Protein AF-A0AAU0K8J8-F1 (afdb_monomer_lite)

Secondary structure (DSSP, 8-state):
----TTHHHHHHHHHHHHHHHHHHGGGS------TTSGGGHHHHHHTT--TTS-EEEETTEEEEES---HHHHHHHHHTTSPP-

Radius of gyration: 13.81 Å; chains: 1; bounding box: 40×30×28 Å

Structure (mmCIF, N/CA/C/O backbone):
data_AF-A0AAU0K8J8-F1
#
_entry.id   AF-A0AAU0K8J8-F1
#
loop_
_atom_site.group_PDB
_atom_site.id
_atom_site.type_symbol
_atom_site.label_atom_id
_atom_site.label_alt_id
_atom_site.label_comp_id
_atom_site.label_asym_id
_atom_site.label_entity_id
_atom_site.label_seq_id
_atom_site.pdbx_PDB_ins_code
_atom_site.Cartn_x
_atom_site.Cartn_y
_atom_site.Cartn_z
_atom_site.occupancy
_atom_site.B_iso_or_equiv
_atom_site.auth_seq_id
_atom_site.auth_comp_id
_atom_site.auth_asym_id
_atom_site.auth_atom_id
_atom_site.pdbx_PDB_model_num
ATOM 1 N N . MET A 1 1 ? 25.695 4.057 -15.326 1.00 45.66 1 MET A N 1
ATOM 2 C CA . MET A 1 1 ? 25.000 3.439 -14.172 1.00 45.66 1 MET A CA 1
ATOM 3 C C . MET A 1 1 ? 24.084 2.349 -14.697 1.00 45.66 1 MET A C 1
ATOM 5 O O . MET A 1 1 ? 23.277 2.638 -15.571 1.00 45.66 1 MET A O 1
ATOM 9 N N . LYS A 1 2 ? 24.237 1.099 -14.243 1.00 46.56 2 LYS A N 1
ATOM 10 C CA . LYS A 1 2 ? 23.315 0.017 -14.619 1.00 46.56 2 LYS A CA 1
ATOM 11 C C . LYS A 1 2 ? 21.927 0.365 -14.065 1.00 46.56 2 LYS A C 1
ATOM 13 O O . LYS A 1 2 ? 21.803 0.615 -12.870 1.00 46.56 2 LYS A O 1
ATOM 18 N N . HIS A 1 3 ? 20.917 0.442 -14.931 1.00 54.28 3 HIS A N 1
ATOM 19 C CA . HIS A 1 3 ? 19.516 0.597 -14.535 1.00 54.28 3 HIS A CA 1
ATOM 20 C C . HIS A 1 3 ? 19.157 -0.573 -13.608 1.00 54.28 3 HIS A C 1
ATOM 22 O O . HIS A 1 3 ? 19.139 -1.719 -14.050 1.00 54.28 3 HIS A O 1
ATOM 28 N N . PHE A 1 4 ? 18.930 -0.318 -12.318 1.00 57.88 4 PHE A N 1
ATOM 29 C CA . PHE A 1 4 ? 18.396 -1.353 -11.437 1.00 57.88 4 PHE A CA 1
ATOM 30 C C . PHE A 1 4 ? 16.928 -1.593 -11.817 1.00 57.88 4 PHE A C 1
ATOM 32 O O . PHE A 1 4 ? 16.146 -0.636 -11.762 1.00 57.88 4 PHE A O 1
ATOM 39 N N . PRO A 1 5 ? 16.521 -2.831 -12.151 1.00 67.62 5 PRO A N 1
ATOM 40 C CA . PRO A 1 5 ? 15.127 -3.137 -12.454 1.00 67.62 5 PRO A CA 1
ATOM 41 C C . PRO A 1 5 ? 14.196 -2.635 -11.340 1.00 67.62 5 PRO A C 1
ATOM 43 O O . PRO A 1 5 ? 14.497 -2.763 -10.146 1.00 67.62 5 PRO A O 1
ATOM 46 N N . GLY A 1 6 ? 13.103 -1.978 -11.734 1.00 77.50 6 GLY A N 1
ATOM 47 C CA . GLY A 1 6 ? 12.105 -1.433 -10.810 1.00 77.50 6 GLY A CA 1
ATOM 48 C C . GLY A 1 6 ? 12.539 -0.202 -9.999 1.00 77.50 6 GLY A C 1
ATOM 49 O O . GLY A 1 6 ? 11.875 0.123 -9.020 1.00 77.50 6 GLY A O 1
ATOM 50 N N . ALA A 1 7 ? 13.628 0.495 -10.358 1.00 84.31 7 ALA A N 1
ATOM 51 C CA . ALA A 1 7 ? 14.052 1.711 -9.649 1.00 84.31 7 ALA A CA 1
ATOM 52 C C . ALA A 1 7 ? 12.969 2.805 -9.632 1.00 84.31 7 ALA A C 1
ATOM 54 O O . ALA A 1 7 ? 12.688 3.356 -8.570 1.00 84.31 7 ALA A O 1
ATOM 55 N N . ALA A 1 8 ? 12.317 3.059 -10.771 1.00 87.56 8 ALA A N 1
ATOM 56 C CA . ALA A 1 8 ? 11.209 4.011 -10.863 1.00 87.56 8 ALA A CA 1
ATOM 57 C C . ALA A 1 8 ? 10.038 3.618 -9.943 1.00 87.56 8 ALA A C 1
ATOM 59 O O . ALA A 1 8 ? 9.537 4.454 -9.197 1.00 87.56 8 ALA A O 1
ATOM 60 N N . ASN A 1 9 ? 9.680 2.329 -9.913 1.00 88.94 9 ASN A N 1
ATOM 61 C CA . ASN A 1 9 ? 8.631 1.819 -9.029 1.00 88.94 9 ASN A CA 1
ATOM 62 C C . ASN A 1 9 ? 8.993 2.031 -7.556 1.00 88.94 9 ASN A C 1
ATOM 64 O O . ASN A 1 9 ? 8.146 2.466 -6.788 1.00 88.94 9 ASN A O 1
ATOM 68 N N . ARG A 1 10 ? 10.249 1.792 -7.153 1.00 88.19 10 ARG A N 1
ATOM 69 C CA . ARG A 1 10 ? 10.691 2.042 -5.769 1.00 88.19 10 ARG A CA 1
ATOM 70 C C . ARG A 1 10 ? 10.569 3.514 -5.380 1.00 88.19 10 ARG A C 1
ATOM 72 O O . ARG A 1 10 ? 10.106 3.801 -4.282 1.00 88.19 10 ARG A O 1
ATOM 79 N N . VAL A 1 11 ? 10.946 4.431 -6.274 1.00 92.31 11 VAL A N 1
ATOM 80 C CA . VAL A 1 11 ? 10.795 5.877 -6.036 1.00 92.31 11 VAL A CA 1
ATOM 81 C C . VAL A 1 11 ? 9.318 6.247 -5.891 1.00 92.31 11 VAL A C 1
ATOM 83 O O . VAL A 1 11 ? 8.954 6.909 -4.924 1.00 92.31 11 VAL A O 1
ATOM 86 N N . ALA A 1 12 ? 8.461 5.769 -6.794 1.00 93.44 12 ALA A N 1
ATOM 87 C CA . ALA A 1 12 ? 7.033 6.074 -6.766 1.00 93.44 12 ALA A CA 1
ATOM 88 C C . ALA A 1 12 ? 6.327 5.493 -5.523 1.00 93.44 12 ALA A C 1
ATOM 90 O O . ALA A 1 12 ? 5.545 6.184 -4.874 1.00 93.44 12 ALA A O 1
ATOM 91 N N . VAL A 1 13 ? 6.658 4.256 -5.125 1.00 94.00 13 VAL A N 1
ATOM 92 C CA . VAL A 1 13 ? 6.187 3.661 -3.860 1.00 94.00 13 VAL A CA 1
ATOM 93 C C . VAL A 1 13 ? 6.653 4.486 -2.664 1.00 94.00 13 VAL A C 1
ATOM 95 O O . VAL A 1 13 ? 5.858 4.746 -1.767 1.00 94.00 13 VAL A O 1
ATOM 98 N N . GLY A 1 14 ? 7.914 4.927 -2.651 1.00 94.25 14 GLY A N 1
ATOM 99 C CA . GLY A 1 14 ? 8.451 5.770 -1.583 1.00 94.25 14 GLY A CA 1
ATOM 100 C C . GLY A 1 14 ? 7.700 7.098 -1.443 1.00 94.25 14 GLY A C 1
ATOM 101 O O . GLY A 1 14 ? 7.392 7.513 -0.330 1.00 94.25 14 GLY A O 1
ATOM 102 N N . GLN A 1 15 ? 7.337 7.732 -2.560 1.00 96.38 15 GLN A N 1
ATOM 103 C CA . GLN A 1 15 ? 6.532 8.958 -2.557 1.00 96.38 15 GLN A CA 1
ATOM 104 C C . GLN A 1 15 ? 5.128 8.723 -1.987 1.00 96.38 15 GLN A C 1
ATOM 106 O O . GLN A 1 15 ? 4.664 9.510 -1.163 1.00 96.38 15 GLN A O 1
ATOM 111 N N . LEU A 1 16 ? 4.466 7.630 -2.379 1.00 97.00 16 LEU A N 1
ATOM 112 C CA . LEU A 1 16 ? 3.163 7.263 -1.817 1.00 97.00 16 LEU A CA 1
ATOM 113 C C . LEU A 1 16 ? 3.263 6.929 -0.326 1.00 97.00 16 LEU A C 1
ATOM 115 O O . LEU A 1 16 ? 2.407 7.346 0.445 1.00 97.00 16 LEU A O 1
ATOM 119 N N . TYR A 1 17 ? 4.318 6.234 0.099 1.00 95.94 17 TYR A N 1
ATOM 120 C CA . TYR A 1 17 ? 4.552 5.926 1.507 1.00 95.94 17 TYR A CA 1
ATOM 121 C C . TYR A 1 17 ? 4.667 7.189 2.363 1.00 95.94 17 TYR A C 1
ATOM 123 O O . TYR A 1 17 ? 4.022 7.268 3.405 1.00 95.94 17 TYR A O 1
ATOM 131 N N . MET A 1 18 ? 5.430 8.190 1.915 1.00 96.62 18 MET A N 1
ATOM 132 C CA . MET A 1 18 ? 5.534 9.460 2.639 1.00 96.62 18 MET A CA 1
ATOM 133 C C . MET A 1 18 ? 4.166 10.131 2.785 1.00 96.62 18 MET A C 1
ATOM 135 O O . MET A 1 18 ? 3.784 10.474 3.900 1.00 96.62 18 MET A O 1
ATOM 139 N N . LYS A 1 19 ? 3.380 10.195 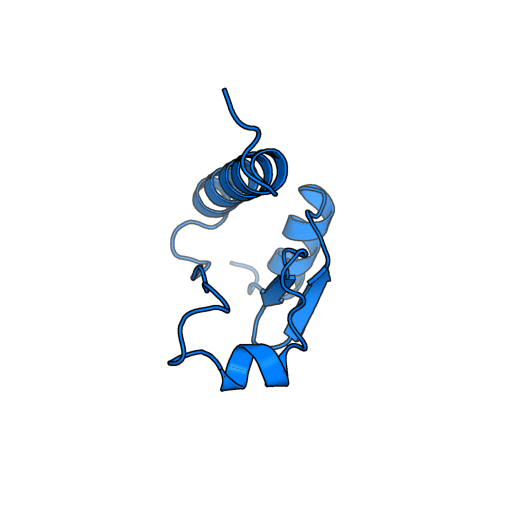1.702 1.00 97.19 19 LYS A N 1
ATOM 140 C CA . LYS A 1 19 ? 2.011 10.731 1.750 1.00 97.19 19 LYS A CA 1
ATOM 141 C C . LYS A 1 19 ? 1.098 9.961 2.705 1.00 97.19 19 LYS A C 1
ATOM 143 O O . LYS A 1 19 ? 0.349 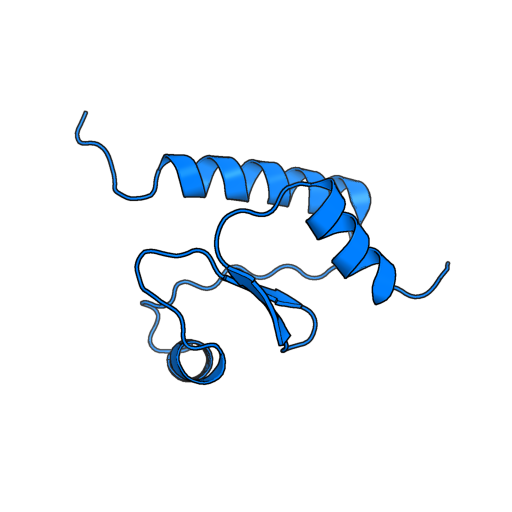10.569 3.457 1.00 97.19 19 LYS A O 1
ATOM 148 N N . LEU A 1 20 ? 1.174 8.628 2.720 1.00 96.62 20 LEU A N 1
ATOM 149 C CA . LEU A 1 20 ? 0.401 7.807 3.657 1.00 96.62 20 LEU A CA 1
ATOM 150 C C . LEU A 1 20 ? 0.772 8.100 5.115 1.00 96.62 20 LEU A C 1
ATOM 152 O O . LEU A 1 20 ? -0.107 8.168 5.973 1.00 96.62 20 LEU A O 1
ATOM 156 N N . LYS A 1 21 ? 2.066 8.277 5.406 1.00 95.56 21 LYS A N 1
ATOM 157 C CA . LYS A 1 21 ? 2.538 8.616 6.755 1.00 95.56 21 LYS A CA 1
ATOM 158 C C . LYS A 1 21 ? 2.099 10.018 7.173 1.00 95.56 21 LYS A C 1
ATOM 160 O O . LYS A 1 21 ? 1.766 10.193 8.339 1.00 95.56 21 LYS A O 1
ATOM 165 N N . GLU A 1 22 ? 2.080 10.973 6.248 1.00 96.56 22 GLU A N 1
ATOM 166 C CA . GLU A 1 22 ? 1.596 12.339 6.482 1.00 96.56 22 GLU A CA 1
ATOM 167 C C . GLU A 1 22 ? 0.079 12.378 6.738 1.00 96.56 22 GLU A C 1
ATOM 169 O O . GLU A 1 22 ? -0.353 12.983 7.714 1.00 96.56 22 GLU A O 1
ATOM 174 N N . GLU A 1 23 ? -0.720 11.690 5.917 1.00 96.06 23 GLU A N 1
ATOM 175 C CA . GLU A 1 23 ? -2.191 11.720 5.982 1.00 96.06 23 GLU A CA 1
ATOM 176 C C . GLU A 1 23 ? -2.760 10.896 7.153 1.00 96.06 23 GLU A C 1
ATOM 178 O O . GLU A 1 23 ? -3.666 11.317 7.883 1.00 96.06 23 GLU A O 1
ATOM 183 N N . TYR A 1 24 ? -2.239 9.684 7.353 1.00 94.94 24 TYR A N 1
ATOM 184 C CA . TYR A 1 24 ? -2.823 8.724 8.291 1.00 94.94 24 TYR A CA 1
ATOM 185 C C . TYR A 1 24 ? -2.021 8.577 9.578 1.00 94.94 24 TYR A C 1
ATOM 187 O O . TYR A 1 24 ? -2.602 8.270 10.624 1.00 94.94 24 TYR A O 1
ATOM 195 N N . GLY A 1 25 ? -0.709 8.825 9.531 1.00 92.25 25 GLY A N 1
ATOM 196 C CA . GLY A 1 25 ? 0.162 8.753 10.696 1.00 92.25 25 GLY A CA 1
ATOM 197 C C . GLY A 1 25 ? -0.005 7.426 11.454 1.00 92.25 25 GLY A C 1
ATOM 198 O O . GLY A 1 25 ? 0.118 6.363 10.849 1.00 92.25 25 GLY A O 1
ATOM 199 N N . PRO A 1 26 ? -0.298 7.455 12.767 1.00 91.62 26 PRO A N 1
ATOM 200 C CA . PRO A 1 26 ? -0.515 6.246 13.568 1.00 91.62 26 PRO A CA 1
ATOM 201 C C . PRO A 1 26 ? -1.800 5.461 13.255 1.00 91.62 26 PRO A C 1
ATOM 203 O O . PRO A 1 26 ? -1.944 4.343 13.740 1.00 91.62 26 PRO A O 1
ATOM 206 N N . ARG A 1 27 ? -2.749 6.023 12.491 1.00 92.44 27 ARG A N 1
ATOM 207 C CA . ARG A 1 27 ? -4.031 5.361 12.170 1.00 92.44 27 ARG A CA 1
ATOM 208 C C . ARG A 1 27 ? -3.888 4.253 11.125 1.00 92.44 27 ARG A C 1
ATOM 210 O O . ARG A 1 27 ? -4.818 3.474 10.943 1.00 92.44 27 ARG A O 1
ATOM 217 N N . LEU A 1 28 ? -2.748 4.195 10.436 1.00 93.44 28 LEU A N 1
ATOM 218 C CA . LEU A 1 28 ? -2.463 3.224 9.387 1.00 93.44 28 LEU A CA 1
ATOM 219 C C . LEU A 1 28 ? -1.125 2.535 9.664 1.00 93.44 28 LEU A C 1
ATOM 221 O O . LEU A 1 28 ? -0.070 3.172 9.641 1.00 93.44 28 LEU A O 1
ATOM 225 N N . ASP A 1 29 ? -1.175 1.224 9.890 1.00 94.12 29 ASP A N 1
ATOM 226 C CA . ASP A 1 29 ? 0.026 0.394 9.931 1.00 94.12 29 ASP A CA 1
ATOM 227 C C . ASP A 1 29 ? 0.457 0.019 8.508 1.00 94.12 29 ASP A C 1
ATOM 229 O O . ASP A 1 29 ? -0.360 -0.397 7.683 1.00 94.12 29 ASP A O 1
ATOM 233 N N . ILE A 1 30 ? 1.744 0.190 8.210 1.00 93.56 30 ILE A N 1
ATOM 234 C CA . ILE A 1 30 ? 2.296 -0.012 6.869 1.00 93.56 30 ILE A CA 1
ATOM 235 C C . ILE A 1 30 ? 3.546 -0.870 6.983 1.00 93.56 30 ILE A C 1
ATOM 237 O O . ILE A 1 30 ? 4.557 -0.445 7.542 1.00 93.56 30 ILE A O 1
ATOM 241 N N . ASN A 1 31 ? 3.491 -2.049 6.370 1.00 90.88 31 ASN A N 1
ATOM 242 C CA . ASN A 1 31 ? 4.593 -2.998 6.329 1.00 90.88 31 ASN A CA 1
ATOM 243 C C . ASN A 1 31 ? 5.062 -3.208 4.886 1.00 90.88 31 ASN A C 1
ATOM 245 O O . ASN A 1 31 ? 4.252 -3.350 3.969 1.00 90.88 31 ASN A O 1
ATOM 249 N N . PHE A 1 32 ? 6.382 -3.254 4.690 1.00 88.00 32 PHE A N 1
ATOM 250 C CA . PHE A 1 32 ? 6.992 -3.609 3.411 1.00 88.00 32 PHE A CA 1
ATOM 251 C C . PHE A 1 32 ? 7.411 -5.072 3.412 1.00 88.00 32 PHE A C 1
ATOM 253 O O . PHE A 1 32 ? 8.169 -5.511 4.276 1.00 88.00 32 PHE A O 1
ATOM 260 N N . TYR A 1 33 ? 6.963 -5.803 2.397 1.00 83.62 33 TYR A N 1
ATOM 261 C CA . TYR A 1 33 ? 7.294 -7.209 2.216 1.00 83.62 33 TYR A CA 1
ATOM 262 C C . TYR A 1 33 ? 8.221 -7.381 1.017 1.00 83.62 33 TYR A C 1
ATOM 264 O O . TYR A 1 33 ? 7.912 -6.941 -0.091 1.00 83.62 33 TYR A O 1
ATOM 272 N N . ASP A 1 34 ? 9.352 -8.053 1.233 1.00 79.19 34 ASP A N 1
ATOM 273 C CA . ASP A 1 34 ? 10.180 -8.567 0.146 1.00 79.19 34 ASP A CA 1
ATOM 274 C C . ASP A 1 34 ? 9.7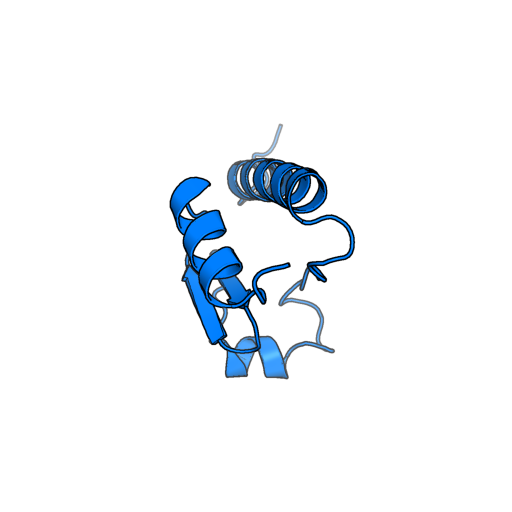36 -10.006 -0.163 1.00 79.19 34 ASP A C 1
ATOM 276 O O . ASP A 1 34 ? 9.929 -10.885 0.684 1.00 79.19 34 ASP A O 1
ATOM 280 N N . PRO A 1 35 ? 9.169 -10.288 -1.352 1.00 73.50 35 PRO A N 1
ATOM 281 C CA . PRO A 1 35 ? 8.690 -11.626 -1.703 1.00 73.50 35 PRO A CA 1
ATOM 282 C C . PRO A 1 35 ? 9.812 -12.673 -1.784 1.00 73.50 35 PRO A C 1
ATOM 284 O O . PRO A 1 35 ? 9.532 -13.868 -1.852 1.00 73.50 35 PRO A O 1
ATOM 287 N N . ARG A 1 36 ? 11.084 -12.247 -1.781 1.00 76.94 36 ARG A N 1
ATOM 288 C CA . ARG A 1 36 ? 12.259 -13.132 -1.755 1.00 76.94 36 ARG A CA 1
ATOM 289 C C . ARG A 1 36 ? 12.602 -13.612 -0.346 1.00 76.94 36 ARG A C 1
ATOM 291 O O . ARG A 1 36 ? 13.422 -14.515 -0.193 1.00 76.94 36 ARG A O 1
ATOM 298 N N . CYS A 1 37 ? 12.007 -13.018 0.685 1.00 80.56 37 CYS A N 1
ATOM 299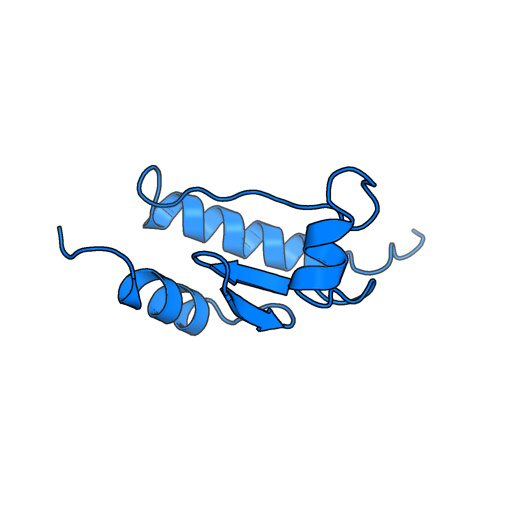 C CA . CYS A 1 37 ? 12.154 -13.488 2.051 1.00 80.56 37 CYS A CA 1
ATOM 300 C C . CYS A 1 37 ? 11.275 -14.729 2.261 1.00 80.56 37 CYS A C 1
ATOM 302 O O . CYS A 1 37 ? 10.048 -14.657 2.189 1.00 80.56 37 CYS A O 1
ATOM 304 N N . PHE A 1 38 ? 11.900 -15.872 2.551 1.00 75.75 38 PHE A N 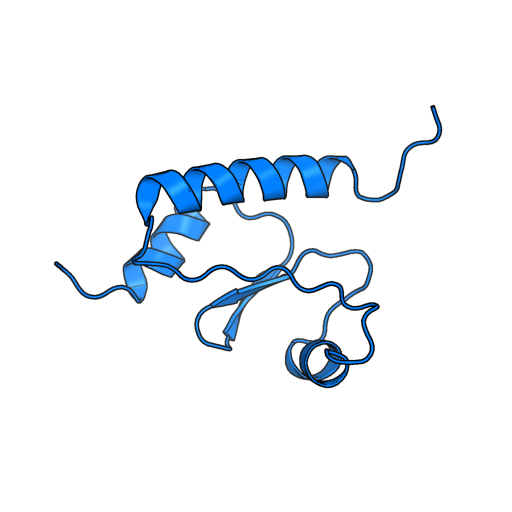1
ATOM 305 C CA . PHE A 1 38 ? 11.205 -17.156 2.709 1.00 75.75 38 PHE A CA 1
ATOM 306 C C . PHE A 1 38 ? 10.165 -17.157 3.842 1.00 75.75 38 PHE A C 1
ATOM 308 O O . PHE A 1 38 ? 9.208 -17.925 3.788 1.00 75.75 38 PHE A O 1
ATOM 315 N N . VAL A 1 39 ? 10.314 -16.274 4.837 1.00 76.50 39 VAL A N 1
ATOM 316 C CA . VAL A 1 39 ? 9.343 -16.092 5.931 1.00 76.50 39 VAL A CA 1
ATOM 317 C C . VAL A 1 39 ? 7.968 -15.676 5.392 1.00 76.50 39 VAL A C 1
ATOM 319 O O . VAL A 1 39 ? 6.948 -16.049 5.962 1.00 76.50 39 VAL A O 1
ATOM 322 N N . PHE A 1 40 ? 7.927 -14.982 4.251 1.00 75.31 40 PHE A N 1
ATOM 323 C CA . PHE A 1 40 ? 6.699 -14.499 3.615 1.00 75.31 40 PHE A CA 1
ATOM 324 C C . PHE A 1 40 ? 6.271 -15.342 2.409 1.00 75.31 40 PHE A C 1
ATOM 326 O O . PHE A 1 40 ? 5.440 -14.913 1.610 1.00 75.31 40 PHE A O 1
ATOM 333 N N . LEU A 1 41 ? 6.798 -16.564 2.261 1.00 82.94 41 LEU A N 1
ATOM 334 C CA . LEU A 1 41 ? 6.438 -17.441 1.142 1.00 82.94 41 LEU A CA 1
ATOM 335 C C . LEU A 1 41 ? 4.922 -17.695 1.070 1.00 82.94 41 LEU A C 1
ATOM 337 O O . LEU A 1 41 ? 4.344 -17.716 -0.018 1.00 82.94 41 LEU A O 1
ATOM 341 N N . PHE A 1 42 ? 4.262 -17.838 2.223 1.00 86.12 42 PHE A N 1
ATOM 342 C CA . PHE A 1 42 ? 2.809 -17.999 2.275 1.00 86.12 42 PHE A CA 1
ATOM 343 C C . PHE A 1 42 ? 2.064 -16.766 1.768 1.00 86.12 42 PHE A C 1
ATOM 345 O O . PHE A 1 42 ? 1.074 -16.929 1.062 1.00 86.12 42 PHE A O 1
ATOM 352 N N . ASP A 1 43 ? 2.547 -15.556 2.053 1.00 87.38 43 ASP A N 1
ATOM 353 C CA . ASP A 1 43 ? 1.947 -14.322 1.540 1.00 87.38 43 ASP A CA 1
ATOM 354 C C . ASP A 1 43 ? 2.153 -14.185 0.029 1.00 87.38 43 ASP A C 1
ATOM 356 O O . ASP A 1 43 ? 1.225 -13.805 -0.689 1.00 87.38 43 ASP A O 1
ATOM 360 N N . THR A 1 44 ? 3.315 -14.603 -0.483 1.00 87.19 44 THR A N 1
ATOM 361 C CA . THR A 1 44 ? 3.572 -14.701 -1.928 1.00 87.19 44 THR A CA 1
ATOM 362 C C . THR A 1 44 ? 2.524 -15.567 -2.628 1.00 87.19 44 THR A C 1
ATOM 364 O O . THR A 1 44 ? 1.998 -15.171 -3.671 1.00 87.19 44 THR A O 1
ATOM 367 N N . LEU A 1 45 ? 2.157 -16.712 -2.042 1.00 88.31 45 LEU A N 1
ATOM 368 C CA . LEU A 1 45 ? 1.112 -17.590 -2.577 1.00 88.31 45 LEU A CA 1
ATOM 369 C C . LEU A 1 45 ? -0.298 -17.023 -2.356 1.00 88.31 45 LEU A C 1
ATOM 371 O O . LEU A 1 45 ? -1.081 -16.933 -3.304 1.00 88.31 45 LEU A O 1
ATOM 375 N N . ARG A 1 46 ? -0.612 -16.603 -1.124 1.00 91.75 46 ARG A N 1
ATOM 376 C CA . ARG A 1 46 ? -1.914 -16.057 -0.705 1.00 91.75 46 ARG A CA 1
ATOM 377 C C . ARG A 1 46 ? -2.332 -14.884 -1.581 1.00 91.75 46 ARG A C 1
ATOM 379 O O . ARG A 1 46 ? -3.475 -14.829 -2.029 1.00 91.75 46 ARG A O 1
ATOM 386 N N . TYR A 1 47 ? -1.401 -13.975 -1.854 1.00 92.81 47 TYR A N 1
ATOM 387 C CA . TYR A 1 47 ? -1.644 -12.786 -2.662 1.00 92.81 47 TYR A CA 1
ATOM 388 C C . TYR A 1 47 ? -1.229 -12.955 -4.117 1.00 92.81 47 TYR A C 1
ATOM 390 O O . TYR A 1 47 ? -1.396 -12.017 -4.889 1.00 92.81 47 TYR A O 1
ATOM 398 N N . ARG A 1 48 ? -0.733 -14.127 -4.534 1.00 91.00 48 ARG A N 1
ATOM 399 C CA . ARG A 1 48 ? -0.274 -14.394 -5.909 1.00 91.00 48 ARG A CA 1
ATOM 400 C C . ARG A 1 48 ? 0.679 -13.293 -6.397 1.00 91.00 48 ARG A C 1
ATOM 402 O O . ARG A 1 48 ? 0.397 -12.618 -7.391 1.00 91.00 48 ARG A O 1
ATOM 409 N N . LEU A 1 49 ? 1.733 -13.019 -5.630 1.00 88.62 49 LEU A N 1
ATOM 410 C CA . LEU A 1 49 ? 2.698 -11.968 -5.960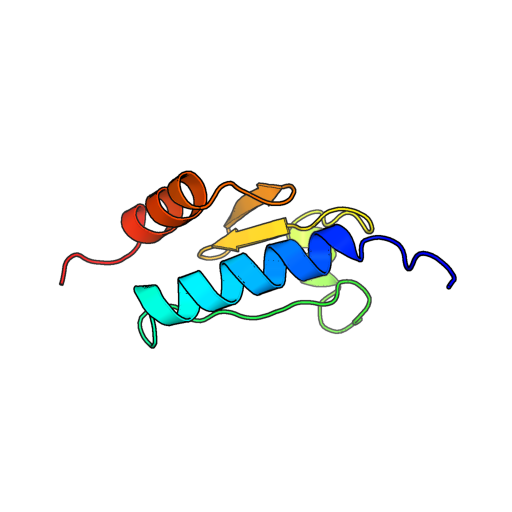 1.00 88.62 49 LEU A CA 1
ATOM 411 C C . LEU A 1 49 ? 3.480 -12.341 -7.226 1.00 88.62 49 LEU A C 1
ATOM 413 O O . LEU A 1 49 ? 3.833 -13.502 -7.432 1.00 88.62 49 LEU A O 1
ATOM 417 N N . ARG A 1 50 ? 3.746 -11.345 -8.074 1.00 83.44 50 ARG A N 1
ATOM 418 C CA . ARG A 1 50 ? 4.598 -11.470 -9.262 1.00 83.44 50 ARG A CA 1
ATOM 419 C C . ARG A 1 50 ? 5.887 -10.697 -9.008 1.00 83.44 50 ARG A C 1
ATOM 421 O O . ARG A 1 50 ? 5.851 -9.636 -8.395 1.00 83.44 50 ARG A O 1
ATOM 428 N N . GLY A 1 51 ? 7.026 -11.245 -9.427 1.00 77.19 51 GLY A N 1
ATOM 429 C CA . GLY A 1 51 ? 8.346 -10.713 -9.057 1.00 77.19 51 GLY A CA 1
ATOM 430 C C . GLY A 1 51 ? 8.661 -9.313 -9.600 1.00 77.19 51 GLY A C 1
ATOM 431 O O . GLY A 1 51 ? 9.578 -8.661 -9.109 1.00 77.19 51 GLY A O 1
ATOM 432 N N . ASP A 1 52 ? 7.913 -8.851 -10.596 1.00 80.50 52 ASP A N 1
ATOM 433 C CA . ASP A 1 52 ? 8.074 -7.575 -11.292 1.00 80.50 52 ASP A CA 1
ATOM 434 C C . ASP A 1 52 ? 6.989 -6.540 -10.945 1.00 80.50 52 ASP A C 1
ATOM 436 O O . ASP A 1 52 ? 7.050 -5.399 -11.409 1.00 80.50 52 ASP A O 1
ATOM 440 N N . GLU A 1 53 ? 6.024 -6.898 -10.096 1.00 87.31 53 GLU A N 1
ATOM 441 C CA . GLU A 1 53 ? 4.832 -6.096 -9.839 1.00 87.31 53 GLU A CA 1
ATOM 442 C C . GLU A 1 53 ? 4.668 -5.765 -8.352 1.00 87.31 53 GLU A C 1
ATOM 444 O O . GLU A 1 53 ? 4.594 -6.639 -7.487 1.00 87.31 53 GLU A O 1
ATOM 449 N N . VAL A 1 54 ? 4.538 -4.472 -8.049 1.00 91.25 54 VAL A N 1
ATOM 450 C CA . VAL A 1 54 ? 4.171 -4.020 -6.702 1.00 91.25 54 VAL A CA 1
ATOM 451 C C . VAL A 1 54 ? 2.719 -4.402 -6.434 1.00 91.25 54 VAL A C 1
ATOM 453 O O . VAL A 1 54 ? 1.842 -4.140 -7.252 1.00 91.25 54 VAL A O 1
ATOM 456 N N . THR A 1 55 ? 2.450 -5.016 -5.287 1.00 94.31 55 THR A N 1
ATOM 457 C CA . THR A 1 55 ? 1.094 -5.404 -4.883 1.00 94.31 55 THR A CA 1
ATOM 458 C C . THR A 1 55 ? 0.749 -4.725 -3.569 1.00 94.31 55 THR A C 1
ATOM 460 O O . THR A 1 55 ? 1.515 -4.802 -2.613 1.00 94.31 55 THR A O 1
ATOM 463 N N . TRP A 1 56 ? -0.413 -4.079 -3.527 1.00 95.81 56 TRP A N 1
ATOM 464 C CA . TRP A 1 56 ? -0.915 -3.384 -2.346 1.00 95.81 56 TRP A CA 1
ATOM 465 C C . TRP A 1 56 ? -1.989 -4.232 -1.688 1.00 95.81 56 TRP A C 1
ATOM 467 O O . TRP A 1 56 ? -2.963 -4.627 -2.336 1.00 95.81 56 TRP A O 1
ATOM 477 N N . VAL A 1 57 ? -1.805 -4.508 -0.402 1.00 95.31 57 VAL A N 1
ATOM 478 C CA . VAL A 1 57 ? -2.724 -5.308 0.404 1.00 95.31 57 VAL A CA 1
ATOM 479 C C . VAL A 1 57 ? -3.232 -4.450 1.552 1.00 95.31 57 VAL A C 1
ATOM 481 O O . VAL A 1 57 ? -2.438 -3.874 2.287 1.00 95.31 57 VAL A O 1
ATOM 484 N N . LEU A 1 58 ? -4.551 -4.395 1.718 1.00 95.75 58 LEU A N 1
ATOM 485 C CA . LEU A 1 58 ? -5.222 -3.689 2.804 1.00 95.75 58 LEU A CA 1
ATOM 486 C C . LEU A 1 58 ? -6.161 -4.664 3.508 1.00 95.75 58 LEU A C 1
ATOM 488 O O . LEU A 1 58 ? -6.978 -5.321 2.860 1.00 95.75 58 LEU A O 1
ATOM 492 N N . ASN A 1 59 ? -6.007 -4.810 4.827 1.00 93.88 59 ASN A N 1
ATOM 493 C CA . ASN A 1 59 ? -6.788 -5.742 5.650 1.00 93.88 59 ASN A CA 1
ATOM 494 C C . ASN A 1 59 ? -6.859 -7.164 5.053 1.00 93.88 59 ASN A C 1
ATOM 496 O O . ASN A 1 59 ? -7.914 -7.797 4.996 1.00 93.88 59 ASN A O 1
ATOM 500 N N . GLY A 1 60 ? -5.720 -7.656 4.551 1.00 93.12 60 GLY A N 1
ATOM 501 C CA . GLY A 1 60 ? -5.593 -8.997 3.977 1.00 93.12 60 GLY A CA 1
ATOM 502 C C . GLY A 1 60 ? -6.239 -9.187 2.600 1.00 93.12 60 GLY A C 1
ATOM 503 O O . GLY A 1 60 ? -6.373 -10.332 2.161 1.00 93.12 60 GLY A O 1
ATOM 504 N N . LYS A 1 61 ? -6.636 -8.107 1.915 1.00 94.62 61 LYS A N 1
ATOM 505 C CA . LYS A 1 61 ? -7.168 -8.123 0.545 1.00 94.62 61 LYS A CA 1
ATOM 506 C C . LYS A 1 61 ? -6.259 -7.336 -0.393 1.00 94.62 61 LYS A C 1
ATOM 508 O O . LYS A 1 61 ? -5.822 -6.243 -0.055 1.00 94.62 61 LYS A O 1
ATOM 513 N N . VAL A 1 62 ? -5.997 -7.875 -1.584 1.00 96.38 62 VAL A N 1
ATOM 514 C CA . VAL A 1 62 ? -5.288 -7.131 -2.635 1.00 96.38 62 VAL A CA 1
ATOM 515 C C . VAL A 1 62 ? -6.203 -6.021 -3.146 1.00 96.38 62 VAL A C 1
ATOM 517 O O . VAL A 1 62 ? -7.283 -6.318 -3.651 1.00 96.38 62 VAL A O 1
ATOM 520 N N . ILE A 1 63 ? -5.762 -4.771 -3.022 1.00 96.88 63 ILE A N 1
ATOM 521 C CA . ILE A 1 63 ? -6.509 -3.590 -3.478 1.00 96.88 63 ILE A CA 1
ATOM 522 C C . ILE A 1 63 ? -5.937 -2.999 -4.767 1.00 96.88 63 ILE A C 1
ATOM 524 O O . ILE A 1 63 ? -6.697 -2.498 -5.587 1.00 96.88 63 ILE A O 1
ATOM 528 N N . PHE A 1 64 ? -4.626 -3.132 -5.001 1.00 96.94 64 PHE A N 1
ATOM 529 C CA . PHE A 1 64 ? -3.990 -2.681 -6.240 1.00 96.94 64 PHE A CA 1
ATOM 530 C C . PHE A 1 64 ? -2.861 -3.605 -6.690 1.00 96.94 64 PHE A C 1
ATOM 532 O O . PHE A 1 64 ? -2.170 -4.242 -5.889 1.00 96.94 64 PHE A O 1
ATOM 539 N N . ARG A 1 65 ? -2.667 -3.617 -8.008 1.00 95.19 65 ARG A N 1
ATOM 540 C CA . ARG A 1 65 ? -1.542 -4.213 -8.724 1.00 95.19 65 ARG A CA 1
ATOM 541 C C . ARG A 1 65 ? -0.857 -3.096 -9.510 1.00 95.19 65 ARG A C 1
ATOM 543 O O . ARG A 1 65 ? -1.535 -2.342 -10.205 1.00 95.19 65 ARG A O 1
ATOM 550 N N . GLY A 1 66 ? 0.451 -2.947 -9.343 1.00 93.75 66 GLY A N 1
ATOM 551 C CA . GLY A 1 66 ? 1.204 -1.788 -9.817 1.00 93.75 66 GLY A CA 1
ATOM 552 C C . GLY A 1 66 ? 1.184 -0.609 -8.839 1.00 93.75 66 GLY A C 1
ATOM 553 O O . GLY A 1 66 ? 0.893 -0.757 -7.651 1.00 93.75 66 GLY A O 1
ATOM 554 N N . ILE A 1 67 ? 1.557 0.572 -9.337 1.00 95.00 67 ILE A N 1
ATOM 555 C CA . ILE A 1 67 ? 1.591 1.809 -8.549 1.00 95.00 67 ILE A CA 1
ATOM 556 C C . ILE A 1 67 ? 0.255 2.543 -8.730 1.00 95.00 67 ILE A C 1
ATOM 558 O O . ILE A 1 67 ? -0.012 3.001 -9.841 1.00 95.00 67 ILE A O 1
ATOM 562 N N . PRO A 1 68 ? -0.595 2.644 -7.692 1.00 97.00 68 PRO A N 1
ATOM 563 C CA . PRO A 1 68 ? -1.853 3.365 -7.796 1.00 97.00 68 PRO A CA 1
ATOM 564 C C . PRO A 1 68 ? -1.624 4.878 -7.838 1.00 97.00 68 PRO A C 1
ATOM 566 O O . PRO A 1 68 ? -0.626 5.401 -7.341 1.00 97.00 68 PRO A O 1
ATOM 569 N N . GLU A 1 69 ? -2.600 5.590 -8.391 1.00 97.25 69 GLU A N 1
ATOM 570 C CA . GLU A 1 69 ? -2.717 7.032 -8.192 1.00 97.25 69 GLU A CA 1
ATOM 571 C C . GLU A 1 69 ? -3.082 7.329 -6.735 1.00 97.25 69 GLU A C 1
ATOM 573 O O . GLU A 1 69 ? -3.783 6.547 -6.089 1.00 97.25 69 GLU A O 1
ATOM 578 N N . TRP A 1 70 ? -2.628 8.480 -6.233 1.00 97.31 70 TRP A N 1
ATOM 579 C CA . TRP A 1 70 ? -2.835 8.876 -4.840 1.00 97.31 70 TRP A CA 1
ATOM 580 C C . TRP A 1 70 ? -4.315 8.885 -4.438 1.00 97.31 70 TRP A C 1
ATOM 582 O O . TRP A 1 70 ? -4.658 8.251 -3.448 1.00 97.31 70 TRP A O 1
ATOM 592 N N . GLU A 1 71 ? -5.188 9.513 -5.230 1.00 97.50 71 GLU A N 1
ATOM 593 C CA . GLU A 1 71 ? -6.620 9.618 -4.903 1.00 97.50 71 GLU A CA 1
ATOM 594 C C . GLU A 1 71 ? -7.281 8.240 -4.771 1.00 97.50 71 GLU A C 1
ATOM 596 O O . GLU A 1 71 ? -7.975 7.971 -3.799 1.00 97.50 71 GLU A O 1
ATOM 601 N N . LYS A 1 72 ? -6.971 7.302 -5.676 1.00 97.81 72 LYS A N 1
ATOM 602 C CA . LYS A 1 72 ? -7.518 5.935 -5.614 1.00 97.81 72 LYS A CA 1
ATOM 603 C C . LYS A 1 72 ? -7.025 5.171 -4.390 1.00 97.81 72 LYS A C 1
ATOM 605 O O . LYS A 1 72 ? -7.773 4.391 -3.805 1.00 97.81 72 LYS A O 1
ATOM 610 N N . LEU A 1 73 ? -5.757 5.363 -4.023 1.00 97.50 73 LEU A N 1
ATOM 611 C CA . LEU A 1 73 ? -5.192 4.760 -2.821 1.00 97.50 73 LEU A CA 1
ATOM 612 C C . LEU A 1 73 ? -5.853 5.329 -1.560 1.00 97.50 73 LEU A C 1
ATOM 614 O O . LEU A 1 73 ? -6.212 4.559 -0.671 1.00 97.50 73 LEU A O 1
ATOM 618 N N . LYS A 1 74 ? -6.039 6.651 -1.516 1.00 96.88 74 LYS A N 1
ATOM 619 C CA . LYS A 1 74 ? -6.696 7.368 -0.423 1.00 96.88 74 LYS A CA 1
ATOM 620 C C . LYS A 1 74 ? -8.144 6.905 -0.250 1.00 96.88 74 LYS A C 1
ATOM 622 O O . LYS A 1 74 ? -8.504 6.464 0.835 1.00 96.88 74 LYS A O 1
ATOM 627 N N . ASP A 1 75 ? -8.926 6.873 -1.328 1.00 96.88 75 ASP A N 1
ATOM 628 C CA . ASP A 1 75 ? -10.323 6.415 -1.310 1.00 96.88 75 ASP A CA 1
ATOM 629 C C . ASP A 1 75 ? -10.462 4.981 -0.772 1.00 96.88 75 ASP A C 1
ATOM 631 O O . ASP A 1 75 ? -11.358 4.682 0.021 1.00 96.88 75 ASP A O 1
ATOM 635 N N . ALA A 1 76 ? -9.556 4.078 -1.168 1.00 96.81 76 ALA A N 1
ATOM 636 C CA . ALA A 1 76 ? -9.568 2.693 -0.700 1.00 96.81 76 ALA A CA 1
ATOM 637 C C . ALA A 1 76 ? -9.291 2.571 0.810 1.00 96.81 76 ALA A C 1
ATOM 639 O O . ALA A 1 76 ? -9.848 1.687 1.464 1.00 96.81 76 ALA A O 1
ATOM 640 N N . ILE A 1 77 ? -8.427 3.432 1.355 1.00 96.19 77 ILE A N 1
ATOM 641 C CA . ILE A 1 77 ? -8.075 3.450 2.781 1.00 96.19 77 ILE A CA 1
ATOM 642 C C . ILE A 1 77 ? -9.172 4.138 3.595 1.00 96.19 77 ILE A C 1
ATOM 644 O O . ILE A 1 77 ? -9.615 3.592 4.606 1.00 96.19 77 ILE A O 1
ATOM 648 N N . ASP A 1 78 ? -9.666 5.284 3.135 1.00 95.25 78 ASP A N 1
ATOM 649 C CA . ASP A 1 78 ? -10.749 6.021 3.789 1.00 95.25 78 ASP A CA 1
ATOM 650 C C . ASP A 1 78 ? -12.027 5.177 3.880 1.00 95.25 78 ASP A C 1
ATOM 652 O O . ASP A 1 78 ? -12.736 5.235 4.880 1.00 95.25 78 ASP A O 1
ATOM 656 N N . GLY A 1 79 ? -12.281 4.311 2.893 1.00 94.00 79 GLY A N 1
ATOM 657 C CA . GLY A 1 79 ? -13.409 3.378 2.911 1.00 94.00 79 GLY A CA 1
ATOM 658 C C . GLY A 1 79 ? -13.361 2.308 4.013 1.00 94.00 79 GLY A C 1
ATOM 659 O O . GLY A 1 79 ? -14.365 1.629 4.230 1.00 94.00 79 GLY A O 1
ATOM 660 N N . VAL A 1 80 ? -12.225 2.123 4.700 1.00 91.19 80 VAL A N 1
ATOM 661 C CA . VAL A 1 80 ? -12.079 1.145 5.797 1.00 91.19 80 VAL A CA 1
ATOM 662 C C . VAL A 1 80 ? -11.669 1.761 7.131 1.00 91.19 80 VAL A C 1
ATOM 664 O O . VAL A 1 80 ? -11.712 1.065 8.148 1.00 91.19 80 VAL A O 1
ATOM 667 N N . LEU A 1 81 ? -11.263 3.031 7.150 1.00 83.56 81 LEU A N 1
ATOM 668 C CA . LEU A 1 81 ? -10.975 3.732 8.393 1.00 83.56 81 LEU A CA 1
ATOM 669 C C . LEU A 1 81 ? -12.286 4.218 9.029 1.00 83.56 81 LEU A C 1
ATOM 671 O O . LEU A 1 81 ? -13.141 4.767 8.336 1.00 83.56 81 LEU A O 1
ATOM 675 N N . PRO A 1 82 ? -12.478 4.029 10.347 1.00 67.62 82 PRO A N 1
ATOM 676 C CA . PRO A 1 82 ? -13.635 4.590 11.026 1.00 67.62 82 PRO A CA 1
ATOM 677 C C . PRO A 1 82 ? -13.603 6.121 10.940 1.00 67.62 82 PRO A C 1
ATOM 679 O O . PRO A 1 82 ? -12.543 6.737 11.090 1.00 67.62 82 PRO A O 1
ATOM 682 N N . ALA A 1 83 ? -14.774 6.730 10.723 1.00 62.00 83 ALA A N 1
ATOM 683 C CA . ALA A 1 83 ? -14.937 8.168 10.903 1.00 62.00 83 ALA A CA 1
ATOM 684 C C . ALA A 1 83 ? -14.516 8.526 12.337 1.00 62.00 83 ALA A C 1
ATOM 686 O O . ALA A 1 83 ? -14.896 7.833 13.283 1.00 62.00 83 ALA A O 1
ATOM 687 N N . SER A 1 84 ? -13.660 9.542 12.458 1.00 56.59 84 SER A N 1
ATOM 688 C CA . SER A 1 84 ? -13.168 10.038 13.750 1.00 56.59 84 SER A CA 1
ATOM 689 C C . SER A 1 84 ? -14.275 10.711 14.551 1.00 56.59 84 SER A C 1
ATOM 691 O O . SER A 1 84 ? -15.150 11.342 13.916 1.00 56.59 84 SER A O 1
#

Sequence (84 aa):
MKHFPGAANRVAVGQLYMKLKEEYGPRLDINFYDPRCFVFLFDTLRYRLRGDEVTWVLNGKVIFRGIPEWEKLKDAIDGVLPAS

pLDDT: mean 87.7, std 11.94, range [45.66, 97.81]

Foldseek 3Di:
DPPDQCPVQVVLVVVLVVVCCVPQPPVDDDDDDDCPPPVCVVVCVQQVDDNRWDFDADPSHTLDIHRDDNVSVVVVVVVPRDDD